Protein AF-A0A933CS11-F1 (afdb_monomer_lite)

Sequence (70 aa):
MKVYKGIVKGNTVILEEKLDLPDECPALVEIKPLDEARDEEIARHQIKLLHKAPRVGKLLYKKREDLYER

pLDDT: mean 70.25, std 8.16, range [52.28, 82.75]

Secondary structure (DSSP, 8-state):
-----EEEETTEEEESS-----TT---------S-HHHHHHHHHHHHHHHHT-TTS-----SSSGGGT--

Foldseek 3Di:
DDDWDFDDDPPDTGTPDDDPDDPPDDDDDDDDDPDPVVVVVVVVVVVVVVVVCPPDDDPQDDDPVSVVPD

Structure (mmCIF, N/CA/C/O backbone):
data_AF-A0A933CS11-F1
#
_entry.id   AF-A0A933CS11-F1
#
loop_
_atom_site.group_PDB
_atom_site.id
_atom_site.type_symbol
_atom_site.label_atom_id
_atom_site.label_alt_id
_atom_site.label_comp_id
_atom_site.label_asym_id
_atom_site.label_entity_id
_atom_site.label_seq_id
_atom_site.pdbx_PDB_ins_code
_atom_site.Cartn_x
_atom_site.Cartn_y
_atom_site.Cartn_z
_atom_site.occupancy
_atom_site.B_iso_or_equiv
_atom_site.auth_seq_id
_atom_site.auth_comp_id
_atom_site.auth_asym_id
_atom_site.auth_atom_id
_atom_site.pdbx_PDB_model_num
ATOM 1 N N . MET A 1 1 ? 16.118 -2.503 -0.095 1.00 62.94 1 MET A N 1
ATOM 2 C CA . MET A 1 1 ? 14.953 -2.504 -1.009 1.00 62.94 1 MET A CA 1
ATOM 3 C C . MET A 1 1 ? 14.732 -1.073 -1.465 1.00 62.94 1 MET A C 1
ATOM 5 O O . MET A 1 1 ? 14.678 -0.203 -0.605 1.00 62.94 1 MET A O 1
ATOM 9 N N . LYS A 1 2 ? 14.700 -0.806 -2.775 1.00 69.62 2 LYS A N 1
ATOM 10 C CA . LYS A 1 2 ? 14.464 0.543 -3.310 1.00 69.62 2 LYS A CA 1
ATOM 11 C C . LYS A 1 2 ? 12.962 0.695 -3.551 1.00 69.62 2 LYS A C 1
ATOM 13 O O . LYS A 1 2 ? 12.366 -0.164 -4.192 1.00 69.62 2 LYS A O 1
ATOM 18 N N . VAL A 1 3 ? 12.355 1.716 -2.954 1.00 72.75 3 VAL A N 1
ATOM 19 C CA . VAL A 1 3 ? 10.921 1.999 -3.092 1.00 72.75 3 VAL A CA 1
ATOM 20 C C . VAL A 1 3 ? 10.766 3.043 -4.180 1.00 72.75 3 VAL A C 1
ATOM 22 O O . VAL A 1 3 ? 11.432 4.074 -4.129 1.00 72.75 3 VAL A O 1
ATOM 25 N N . TYR A 1 4 ? 9.892 2.774 -5.141 1.00 78.12 4 TYR A N 1
ATOM 26 C CA . TYR A 1 4 ? 9.586 3.702 -6.219 1.00 78.12 4 TYR A CA 1
ATOM 27 C C . TYR A 1 4 ? 8.212 4.307 -5.989 1.00 78.12 4 TYR A C 1
ATOM 29 O O . TYR A 1 4 ? 7.269 3.604 -5.619 1.00 78.12 4 TYR A O 1
ATOM 37 N N . LYS A 1 5 ? 8.115 5.620 -6.182 1.00 79.75 5 LYS A N 1
ATOM 38 C CA . LYS A 1 5 ? 6.865 6.363 -6.058 1.00 79.75 5 LYS A CA 1
ATOM 39 C C . LYS A 1 5 ? 6.275 6.614 -7.436 1.00 79.75 5 LYS A C 1
ATOM 41 O O . LYS A 1 5 ? 6.991 6.762 -8.428 1.00 79.75 5 LYS A O 1
ATOM 46 N N . GLY A 1 6 ? 4.952 6.612 -7.491 1.00 81.75 6 GLY A N 1
ATOM 47 C CA . GLY A 1 6 ? 4.220 6.794 -8.726 1.00 81.75 6 GLY A CA 1
ATOM 48 C C . GLY A 1 6 ? 2.739 7.016 -8.492 1.00 81.75 6 GLY A C 1
ATOM 49 O O . GLY A 1 6 ? 2.218 6.810 -7.395 1.00 81.75 6 GLY A O 1
ATOM 50 N N . ILE A 1 7 ? 2.065 7.428 -9.556 1.00 78.12 7 ILE A N 1
ATOM 51 C CA . ILE A 1 7 ? 0.632 7.692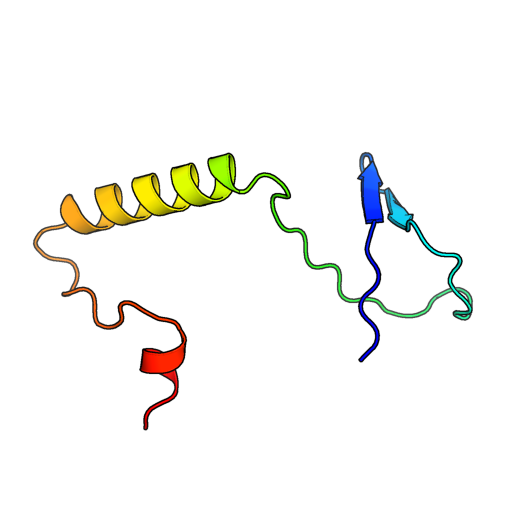 -9.575 1.00 78.12 7 ILE A CA 1
ATOM 52 C C . ILE A 1 7 ? -0.053 6.557 -10.329 1.00 78.12 7 ILE A C 1
ATOM 54 O O . ILE A 1 7 ? 0.288 6.250 -11.474 1.00 78.12 7 ILE A O 1
ATOM 58 N N . VAL A 1 8 ? -1.054 5.951 -9.697 1.00 75.56 8 VAL A N 1
ATOM 59 C CA . VAL A 1 8 ? -1.925 4.965 -10.341 1.00 75.56 8 VAL A CA 1
ATOM 60 C C . VAL A 1 8 ? -2.896 5.701 -11.270 1.00 75.56 8 VAL A C 1
ATOM 62 O O . VAL A 1 8 ? -3.698 6.517 -10.815 1.00 75.56 8 VAL A O 1
ATOM 65 N N . LYS A 1 9 ? -2.845 5.417 -12.576 1.00 76.06 9 LYS A N 1
ATOM 66 C CA . LYS A 1 9 ? -3.834 5.868 -13.569 1.00 76.06 9 LYS A CA 1
ATOM 67 C C . LYS A 1 9 ? -4.530 4.654 -14.180 1.00 76.06 9 LYS A C 1
ATOM 69 O O . LYS A 1 9 ? -4.008 4.017 -15.092 1.00 76.06 9 LYS A O 1
ATOM 74 N N . GLY A 1 10 ? -5.721 4.331 -13.676 1.00 79.50 10 GLY A N 1
ATOM 75 C CA . GLY A 1 10 ? -6.457 3.138 -14.100 1.00 79.50 10 GLY A CA 1
ATOM 76 C C . GLY A 1 10 ? -5.722 1.864 -13.679 1.00 79.50 10 GLY A C 1
ATOM 77 O O . GLY A 1 10 ? -5.545 1.638 -12.487 1.00 79.50 10 GLY A O 1
ATOM 78 N N . ASN A 1 11 ? -5.281 1.060 -14.653 1.00 79.81 11 ASN A N 1
ATOM 79 C CA . ASN A 1 11 ? -4.518 -0.173 -14.413 1.00 79.81 11 ASN A CA 1
ATOM 80 C C . ASN A 1 11 ? -2.993 0.002 -14.580 1.00 79.81 11 ASN A C 1
ATOM 82 O O . ASN A 1 11 ? -2.251 -0.976 -14.565 1.00 79.81 11 ASN A O 1
ATOM 86 N N . THR A 1 12 ? -2.517 1.236 -14.768 1.00 79.81 12 THR A N 1
ATOM 87 C CA . THR A 1 12 ? -1.098 1.528 -15.008 1.00 79.81 12 THR A CA 1
ATOM 88 C C . THR A 1 12 ? -0.524 2.354 -13.862 1.00 79.81 12 THR A C 1
ATOM 90 O O . THR A 1 12 ? -1.101 3.371 -13.474 1.00 79.81 12 THR A O 1
ATOM 93 N N . VAL A 1 13 ? 0.635 1.951 -13.336 1.00 80.75 13 VAL A N 1
ATOM 94 C CA . VAL A 1 13 ? 1.409 2.743 -12.368 1.00 80.75 13 VAL A CA 1
ATOM 95 C C . VAL A 1 13 ? 2.427 3.582 -13.134 1.00 80.75 13 VAL A C 1
ATOM 97 O O . VAL A 1 13 ? 3.322 3.039 -13.775 1.00 80.75 13 VAL A O 1
ATOM 100 N N . ILE A 1 14 ? 2.288 4.907 -13.086 1.00 82.00 14 ILE A N 1
ATOM 101 C CA . ILE A 1 14 ? 3.244 5.839 -13.692 1.00 82.00 14 ILE A CA 1
ATOM 102 C C . ILE A 1 14 ? 4.234 6.253 -12.614 1.00 82.00 14 ILE A C 1
ATOM 104 O O . ILE A 1 14 ? 3.867 6.973 -11.687 1.00 82.00 14 ILE A O 1
ATOM 108 N N . LEU A 1 15 ? 5.473 5.788 -12.727 1.00 82.75 15 LEU A N 1
ATOM 109 C CA . LEU A 1 15 ? 6.534 6.113 -11.780 1.00 82.75 15 LEU A CA 1
ATOM 110 C C . LEU A 1 15 ? 7.109 7.501 -12.062 1.00 82.75 15 LEU A C 1
ATOM 112 O O . LEU A 1 15 ? 7.214 7.913 -13.216 1.00 82.75 15 LEU A O 1
ATOM 116 N N . GLU A 1 16 ? 7.471 8.218 -11.001 1.00 80.31 16 GLU A N 1
ATOM 117 C CA . GLU A 1 16 ? 8.066 9.558 -11.104 1.00 80.31 16 GLU A CA 1
ATOM 118 C C . GLU A 1 16 ? 9.525 9.502 -11.580 1.00 80.31 16 GLU A C 1
ATOM 120 O O . GLU A 1 16 ? 10.017 10.428 -12.223 1.00 80.31 16 GLU A O 1
ATOM 125 N N . GLU A 1 17 ? 10.211 8.394 -11.297 1.00 78.44 17 GLU A N 1
ATOM 126 C CA . GLU A 1 17 ? 11.609 8.170 -11.654 1.00 78.44 17 GLU A CA 1
ATOM 127 C C . GLU A 1 17 ? 11.741 7.113 -12.754 1.00 78.44 17 GLU A C 1
ATOM 129 O O . GLU A 1 17 ? 10.991 6.134 -12.809 1.00 78.44 17 GLU A O 1
ATOM 134 N N . LYS A 1 18 ? 12.749 7.283 -13.617 1.00 76.38 18 LYS A N 1
ATOM 135 C CA . LYS A 1 18 ? 13.082 6.295 -14.644 1.00 76.38 18 LYS A CA 1
ATOM 136 C C . LYS A 1 18 ? 13.672 5.053 -13.972 1.00 76.38 18 LYS A C 1
ATOM 138 O O . LYS A 1 18 ? 14.718 5.128 -13.328 1.00 76.38 18 LYS A O 1
ATOM 143 N N . LEU A 1 19 ? 12.989 3.920 -14.114 1.00 74.75 19 LEU A N 1
ATOM 144 C CA . LEU A 1 19 ? 13.493 2.632 -13.655 1.00 74.75 19 LEU A CA 1
ATOM 145 C 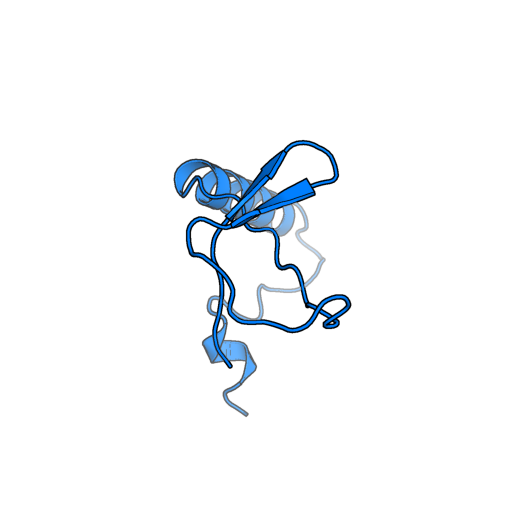C . LEU A 1 19 ? 14.598 2.126 -14.578 1.00 74.75 19 LEU A C 1
ATOM 147 O O . LEU A 1 19 ? 14.449 2.142 -15.796 1.00 74.75 19 LEU A O 1
ATOM 151 N N . ASP A 1 20 ? 15.661 1.617 -13.966 1.00 74.00 20 ASP A N 1
ATOM 152 C CA . ASP A 1 20 ? 16.690 0.806 -14.617 1.00 74.00 20 ASP A CA 1
ATOM 153 C C . ASP A 1 20 ? 16.458 -0.659 -14.207 1.00 74.00 20 ASP A C 1
ATOM 155 O O . ASP A 1 20 ? 17.213 -1.253 -13.438 1.00 74.00 20 ASP A O 1
ATOM 159 N N . LEU A 1 21 ? 15.281 -1.182 -14.567 1.00 74.25 21 LEU A N 1
ATOM 160 C CA . LEU A 1 21 ? 14.875 -2.558 -14.287 1.00 74.25 21 LEU A CA 1
ATOM 161 C C . LEU A 1 21 ? 14.652 -3.294 -15.611 1.00 74.25 21 LEU A C 1
ATOM 163 O O . LEU A 1 21 ? 14.179 -2.674 -16.564 1.00 74.25 21 LEU A O 1
ATOM 167 N N . PRO A 1 22 ? 14.973 -4.598 -15.673 1.00 76.88 22 PRO A N 1
ATOM 168 C CA . PRO A 1 22 ? 14.684 -5.409 -16.846 1.00 76.88 22 PRO A CA 1
ATOM 169 C C . PRO A 1 22 ? 13.173 -5.493 -17.087 1.00 76.88 22 PRO A C 1
ATOM 171 O O . PRO A 1 22 ? 12.380 -5.466 -16.136 1.00 76.88 22 PRO A O 1
ATOM 174 N N . ASP A 1 23 ? 12.793 -5.626 -18.358 1.00 69.75 23 ASP A N 1
ATOM 175 C CA . ASP A 1 23 ? 11.417 -5.922 -18.745 1.00 69.75 23 ASP A CA 1
ATOM 176 C C . ASP A 1 23 ? 10.965 -7.206 -18.015 1.00 69.75 23 ASP A C 1
ATOM 178 O O . ASP A 1 23 ? 11.696 -8.193 -17.984 1.00 69.75 23 ASP A O 1
ATOM 182 N N . GLU A 1 24 ? 9.786 -7.170 -17.378 1.00 74.94 24 GLU A N 1
ATOM 183 C CA . GLU A 1 24 ? 9.169 -8.276 -16.605 1.00 74.94 24 GLU A CA 1
ATOM 184 C C . GLU A 1 24 ? 9.660 -8.508 -15.158 1.00 74.94 24 GLU A C 1
ATOM 186 O O . GLU A 1 24 ? 9.441 -9.573 -14.574 1.00 74.94 24 GLU A O 1
ATOM 191 N N . CYS A 1 25 ? 10.250 -7.501 -14.508 1.00 74.50 25 CYS A N 1
ATOM 192 C CA . CYS A 1 25 ? 10.591 -7.603 -13.085 1.00 74.50 25 CYS A CA 1
ATOM 193 C C . CYS A 1 25 ? 9.332 -7.709 -12.182 1.00 74.50 25 CYS A C 1
ATOM 195 O O . CYS A 1 25 ? 8.487 -6.805 -12.206 1.00 74.50 25 CYS A O 1
ATOM 197 N N . PRO A 1 26 ? 9.190 -8.759 -11.343 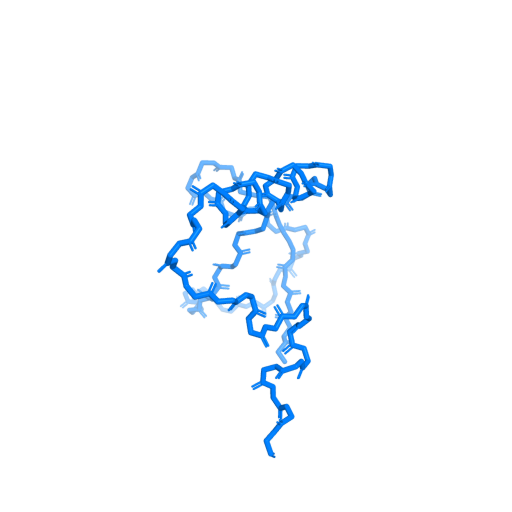1.00 75.62 26 PRO A N 1
ATOM 198 C CA . PRO A 1 26 ? 8.079 -8.858 -10.402 1.00 75.62 26 PRO A CA 1
ATOM 199 C C . PRO A 1 26 ? 8.176 -7.756 -9.338 1.00 75.62 26 PRO A C 1
ATOM 201 O O . PRO A 1 26 ? 9.183 -7.627 -8.641 1.00 75.62 26 PRO A O 1
ATOM 204 N N . ALA A 1 27 ? 7.105 -6.974 -9.191 1.00 74.75 27 ALA A N 1
ATOM 205 C CA . ALA A 1 27 ? 7.046 -5.840 -8.275 1.00 74.75 27 ALA A CA 1
ATOM 206 C C . ALA A 1 27 ? 5.884 -5.965 -7.281 1.00 74.75 27 ALA A C 1
ATOM 208 O O . ALA A 1 27 ? 4.775 -6.369 -7.631 1.00 74.75 27 ALA A O 1
ATOM 209 N N . LEU A 1 28 ? 6.140 -5.568 -6.034 1.00 77.88 28 LEU A N 1
ATOM 210 C CA . LEU A 1 28 ? 5.110 -5.392 -5.015 1.00 77.88 28 LEU A CA 1
ATOM 211 C C . LEU A 1 28 ? 4.596 -3.949 -5.078 1.00 77.88 28 LEU A C 1
ATOM 213 O O . LEU A 1 28 ? 5.370 -3.012 -4.888 1.00 77.88 28 LEU A O 1
ATOM 217 N N . VAL A 1 29 ? 3.298 -3.776 -5.327 1.00 77.94 29 VAL A N 1
ATOM 218 C CA . VAL A 1 29 ? 2.656 -2.456 -5.391 1.00 77.94 29 VAL A CA 1
ATOM 219 C C . VAL A 1 29 ? 1.898 -2.202 -4.093 1.00 77.94 29 VAL A C 1
ATOM 221 O O . VAL A 1 29 ? 0.915 -2.877 -3.799 1.00 77.94 29 VAL A O 1
ATOM 224 N N . GLU A 1 30 ? 2.348 -1.219 -3.315 1.00 75.44 30 GLU A N 1
ATOM 225 C CA . GLU A 1 30 ? 1.644 -0.757 -2.117 1.00 75.44 30 GLU A CA 1
ATOM 226 C C . GLU A 1 30 ? 0.898 0.543 -2.444 1.00 75.44 30 GLU A C 1
ATOM 228 O O . GLU A 1 30 ? 1.508 1.583 -2.686 1.00 75.44 30 GLU A O 1
ATOM 233 N N . ILE A 1 31 ? -0.435 0.481 -2.479 1.00 74.75 31 ILE A N 1
ATOM 234 C CA . ILE A 1 31 ? -1.285 1.649 -2.731 1.00 74.75 31 ILE A CA 1
ATOM 235 C C . ILE A 1 31 ? -1.618 2.287 -1.386 1.00 74.75 31 ILE A C 1
ATOM 237 O O . ILE A 1 31 ? -2.334 1.695 -0.578 1.00 74.75 31 ILE A O 1
ATOM 241 N N . LYS A 1 32 ? -1.115 3.502 -1.159 1.00 69.56 32 LYS A N 1
ATOM 242 C CA . LYS A 1 32 ? -1.469 4.317 0.009 1.00 69.56 32 LYS A CA 1
ATOM 243 C C . LYS A 1 32 ? -2.275 5.538 -0.421 1.00 69.56 32 LYS A C 1
ATOM 245 O O . LYS A 1 32 ? -1.936 6.141 -1.443 1.00 69.56 32 LYS A O 1
ATOM 250 N N . PRO A 1 33 ? -3.322 5.921 0.327 1.00 65.06 33 PRO A N 1
ATOM 251 C CA . PRO A 1 33 ? -3.939 7.226 0.145 1.00 65.06 33 PRO A CA 1
ATOM 252 C C . PRO A 1 33 ? -2.876 8.305 0.405 1.00 65.06 33 PRO A C 1
ATOM 254 O O . PRO A 1 33 ? -2.202 8.282 1.428 1.00 65.06 33 PRO A O 1
ATOM 257 N N . LEU A 1 34 ? -2.682 9.212 -0.556 1.00 64.50 34 LEU A N 1
ATOM 258 C CA . LEU A 1 34 ? -1.652 10.260 -0.475 1.00 64.50 34 LEU A CA 1
ATOM 259 C C . LEU A 1 34 ? -2.063 11.429 0.435 1.00 64.50 34 LEU A C 1
ATOM 261 O O . LEU A 1 34 ? -1.244 12.276 0.770 1.00 64.50 34 LEU A O 1
ATOM 265 N N . ASP A 1 35 ? -3.3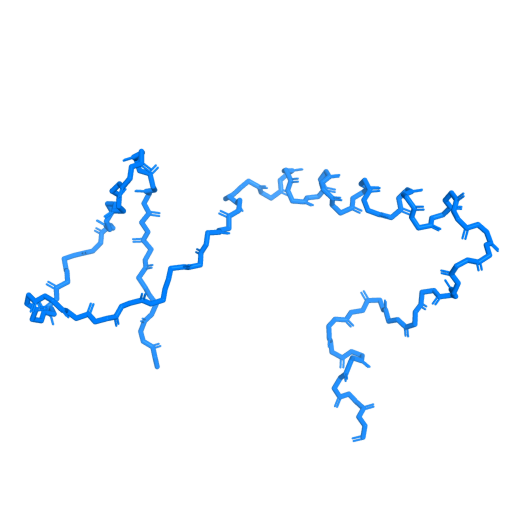48 11.499 0.768 1.00 70.00 35 ASP A N 1
ATOM 266 C CA . ASP A 1 35 ? -3.955 12.613 1.478 1.00 70.00 35 ASP A CA 1
ATOM 267 C C . ASP A 1 35 ? -4.004 12.296 2.977 1.00 70.00 35 ASP A C 1
ATOM 269 O O . ASP A 1 35 ? -4.818 11.483 3.423 1.00 70.00 35 ASP A O 1
ATOM 273 N N . GLU A 1 36 ? -3.118 12.933 3.746 1.00 65.56 36 GLU A N 1
ATOM 274 C CA . GLU A 1 36 ? -3.057 12.809 5.209 1.00 65.56 36 GLU A CA 1
ATOM 275 C C . GLU A 1 36 ? -4.404 13.137 5.870 1.00 65.56 36 GLU A C 1
ATOM 277 O O . GLU A 1 36 ? -4.777 12.496 6.852 1.00 65.56 36 GLU A O 1
ATOM 282 N N . ALA A 1 37 ? -5.191 14.066 5.309 1.00 68.00 37 ALA A N 1
ATOM 283 C CA . ALA A 1 37 ? -6.509 14.397 5.845 1.00 68.00 37 ALA A CA 1
ATOM 284 C C . ALA A 1 37 ? -7.506 13.250 5.632 1.00 68.00 37 ALA A C 1
ATOM 286 O O . ALA A 1 37 ? -8.372 13.000 6.475 1.00 68.00 37 ALA A O 1
ATOM 287 N N . ARG A 1 38 ? -7.365 12.509 4.528 1.00 65.31 38 ARG A N 1
ATOM 288 C CA . ARG A 1 38 ? -8.176 11.318 4.253 1.00 65.31 38 ARG A CA 1
ATOM 289 C C . ARG A 1 38 ? -7.759 10.131 5.115 1.00 65.31 38 ARG A C 1
ATOM 291 O O . ARG A 1 38 ? -8.624 9.366 5.537 1.00 65.31 38 ARG A O 1
ATOM 298 N N . ASP A 1 39 ? -6.473 10.008 5.421 1.00 67.25 39 ASP A N 1
ATOM 299 C CA . ASP A 1 39 ? -5.958 8.988 6.338 1.00 67.25 39 ASP A CA 1
ATOM 300 C C . ASP A 1 39 ? -6.412 9.259 7.784 1.00 67.25 39 ASP A C 1
ATOM 302 O O . ASP A 1 39 ? -6.899 8.358 8.473 1.00 67.25 39 ASP A O 1
ATOM 306 N N . GLU A 1 40 ? -6.402 10.526 8.216 1.00 71.25 40 GLU A N 1
ATOM 307 C CA . GLU A 1 40 ? -7.012 10.942 9.481 1.00 71.25 40 GLU A CA 1
ATOM 308 C C . GLU A 1 40 ? -8.521 10.666 9.525 1.00 71.25 40 GLU A C 1
ATOM 310 O O . GLU A 1 40 ? -9.046 10.246 10.561 1.00 71.25 40 GLU A O 1
ATOM 315 N N . GLU A 1 41 ? -9.244 10.895 8.426 1.00 74.50 41 GLU A N 1
ATOM 316 C CA . GLU A 1 41 ? -10.679 10.609 8.345 1.00 74.50 41 GLU A CA 1
ATOM 317 C C . GLU A 1 41 ? -10.960 9.107 8.491 1.00 74.50 41 GLU A C 1
ATOM 319 O O . GLU A 1 41 ? -11.835 8.712 9.274 1.00 74.50 41 GLU A O 1
ATOM 324 N N . ILE A 1 42 ? -10.178 8.264 7.807 1.00 71.31 42 ILE A N 1
ATOM 325 C CA . ILE A 1 42 ? -10.242 6.802 7.923 1.00 71.31 42 ILE A CA 1
ATOM 326 C C . ILE A 1 42 ? -9.939 6.372 9.363 1.00 71.31 42 ILE A C 1
ATOM 328 O O . ILE A 1 42 ? -10.712 5.605 9.944 1.00 71.31 42 ILE A O 1
ATOM 332 N N . ALA A 1 43 ? -8.881 6.906 9.978 1.00 74.75 43 ALA A N 1
ATOM 333 C CA . ALA A 1 43 ? -8.516 6.598 11.359 1.00 74.75 43 ALA A CA 1
ATOM 334 C C . ALA A 1 43 ? -9.629 6.991 12.347 1.00 74.75 43 ALA A C 1
ATOM 336 O O . ALA A 1 43 ? -10.034 6.191 13.196 1.00 74.75 43 ALA A O 1
ATOM 337 N N . ARG A 1 44 ? -10.206 8.194 12.205 1.00 80.12 44 ARG A N 1
ATOM 338 C CA . ARG A 1 44 ? -11.346 8.646 13.025 1.00 80.12 44 ARG A CA 1
ATOM 339 C C . ARG A 1 44 ? -12.568 7.748 12.839 1.00 80.12 44 ARG A C 1
ATOM 341 O O . ARG A 1 44 ? -13.273 7.474 13.813 1.00 80.12 44 ARG A O 1
ATOM 348 N N . HIS A 1 45 ? -12.834 7.283 11.619 1.00 76.44 45 HIS A N 1
ATOM 349 C CA . HIS A 1 45 ? -13.922 6.345 11.345 1.00 76.44 45 HIS A CA 1
ATOM 350 C C . HIS A 1 45 ? -13.679 5.007 12.059 1.00 76.44 45 HIS A C 1
ATOM 352 O O . HIS A 1 45 ? -14.551 4.532 12.789 1.00 76.44 45 HIS A O 1
ATOM 358 N N . GLN A 1 46 ? -12.484 4.432 11.929 1.00 76.06 46 GLN A N 1
ATOM 359 C CA . GLN A 1 46 ? -12.124 3.170 12.578 1.00 76.06 46 GLN A CA 1
ATOM 360 C C . GLN A 1 46 ? -12.233 3.257 14.107 1.00 76.06 46 GLN A C 1
ATOM 362 O O . GLN A 1 46 ? -12.845 2.390 14.730 1.00 76.06 46 GLN A O 1
ATOM 367 N N . ILE A 1 47 ? -11.755 4.349 14.712 1.00 75.81 47 ILE A N 1
ATOM 368 C CA . ILE A 1 47 ? -11.896 4.607 16.154 1.00 75.81 47 ILE A CA 1
ATOM 369 C C . ILE A 1 47 ? -13.376 4.669 16.562 1.00 75.81 47 ILE A C 1
ATOM 371 O O . ILE A 1 47 ? -13.775 4.057 17.555 1.00 75.81 47 ILE A O 1
ATOM 375 N N . LYS A 1 48 ? -14.228 5.353 15.785 1.00 76.88 48 LYS A N 1
ATOM 376 C CA . LYS A 1 48 ? -15.677 5.403 16.052 1.00 76.88 48 LYS A CA 1
ATOM 377 C C . LYS A 1 48 ? -16.333 4.023 15.989 1.00 76.88 48 LYS A C 1
ATOM 379 O O . LYS A 1 48 ? -17.218 3.749 16.798 1.00 76.88 48 LYS A O 1
ATOM 384 N N . LEU A 1 49 ? -15.930 3.165 15.052 1.00 69.94 49 LEU A N 1
ATOM 385 C CA . LEU A 1 49 ? -16.445 1.794 14.955 1.00 69.94 49 LEU A CA 1
ATOM 386 C C . LEU A 1 49 ? -16.043 0.960 16.174 1.00 69.94 49 LEU A C 1
ATOM 388 O O . LEU A 1 49 ? -16.888 0.269 16.738 1.00 69.94 49 LEU A O 1
ATOM 392 N N . LEU A 1 50 ? -14.796 1.096 16.628 1.00 65.19 50 LEU A N 1
ATOM 393 C CA . LEU A 1 50 ? -14.295 0.415 17.823 1.00 65.19 50 LEU A CA 1
ATOM 394 C C . LEU A 1 50 ? -15.042 0.859 19.090 1.00 65.19 50 LEU A C 1
ATOM 396 O O . LEU A 1 50 ? -15.451 0.023 19.890 1.00 65.19 50 LEU A O 1
ATOM 400 N N . HIS A 1 51 ? -15.321 2.157 19.247 1.00 64.94 51 HIS A N 1
ATOM 401 C CA . HIS A 1 51 ? -16.109 2.660 20.381 1.00 64.94 51 HIS A CA 1
ATOM 402 C C . HIS A 1 51 ? -17.584 2.224 20.358 1.00 64.94 51 HIS A C 1
ATOM 404 O O . HIS A 1 51 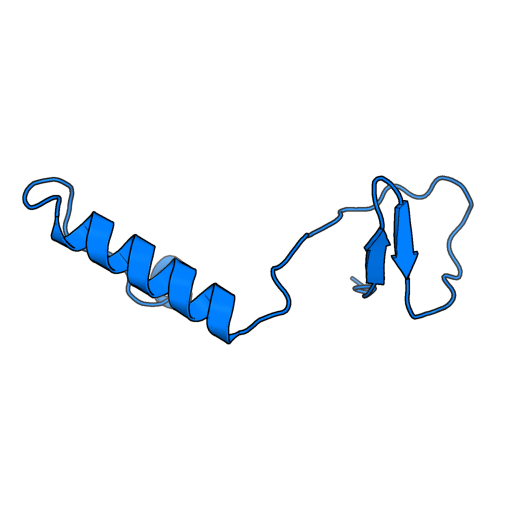? -18.188 2.068 21.419 1.00 64.94 51 HIS A O 1
ATOM 410 N N . LYS A 1 52 ? -18.175 2.010 19.174 1.00 64.62 52 LYS A N 1
ATOM 411 C CA . LYS A 1 52 ? -19.564 1.534 19.025 1.00 64.62 52 LYS A CA 1
ATOM 412 C C . LYS A 1 52 ? -19.749 0.052 19.358 1.00 64.62 52 LYS A C 1
ATOM 414 O O . LYS A 1 52 ? -20.889 -0.399 19.442 1.00 64.62 52 LYS A O 1
ATOM 419 N N . ALA A 1 53 ? -18.666 -0.692 19.563 1.00 57.72 53 ALA A N 1
ATOM 420 C CA . ALA A 1 53 ? -18.681 -2.116 19.855 1.00 57.72 53 ALA A CA 1
ATOM 421 C C . ALA A 1 53 ? -18.288 -2.381 21.327 1.00 57.72 53 ALA A C 1
ATOM 423 O O . ALA A 1 53 ? -17.205 -2.899 21.594 1.00 57.72 53 ALA A O 1
ATOM 424 N N . PRO A 1 54 ? -19.154 -2.081 22.320 1.00 52.28 54 PRO A N 1
ATOM 425 C CA . PRO A 1 54 ? -18.816 -2.150 23.749 1.00 52.28 54 PRO A CA 1
ATOM 426 C C . PRO A 1 54 ? -18.472 -3.560 24.274 1.00 52.28 54 PRO A C 1
ATOM 428 O O . PRO A 1 54 ? -18.159 -3.712 25.452 1.00 52.28 54 PRO A O 1
ATOM 431 N N . ARG A 1 55 ? -18.526 -4.604 23.434 1.00 55.06 55 ARG A N 1
ATOM 432 C CA . ARG A 1 55 ? -18.226 -6.001 23.798 1.00 55.06 55 ARG A CA 1
ATOM 433 C C . ARG A 1 55 ? -17.189 -6.686 22.904 1.00 55.06 55 ARG A C 1
ATOM 435 O O . ARG A 1 55 ? -17.030 -7.897 23.008 1.00 55.06 55 ARG A O 1
ATOM 442 N N . VAL A 1 56 ? -16.476 -5.953 22.050 1.00 53.34 56 VAL A N 1
ATOM 443 C CA . VAL A 1 56 ? -15.523 -6.557 21.102 1.00 53.34 56 VAL A CA 1
ATOM 444 C C . VAL A 1 56 ? -14.101 -6.116 21.432 1.00 53.34 56 VAL A C 1
ATOM 446 O O . VAL A 1 56 ? -13.463 -5.433 20.650 1.00 53.34 56 VAL A O 1
ATOM 449 N N . GLY A 1 57 ? -13.622 -6.505 22.618 1.00 55.31 57 GLY A N 1
ATOM 450 C CA . GLY A 1 57 ? -12.213 -6.391 23.005 1.00 55.31 57 GLY A CA 1
ATOM 451 C C . GLY A 1 57 ? -11.716 -4.959 23.237 1.00 55.31 57 GLY A C 1
ATOM 452 O O . GLY A 1 57 ? -11.932 -4.041 22.456 1.00 55.31 57 GLY A O 1
ATOM 453 N N . LYS A 1 58 ? -11.017 -4.747 24.352 1.00 58.41 58 LYS A N 1
ATOM 454 C CA . LYS A 1 58 ? -10.318 -3.481 24.600 1.00 58.41 58 LYS A CA 1
ATOM 455 C C . LYS A 1 58 ? -9.264 -3.266 23.508 1.00 58.41 58 LYS A C 1
ATOM 457 O O . LYS A 1 58 ? -8.653 -4.230 23.060 1.00 58.41 58 LYS A O 1
ATOM 462 N N . LEU A 1 59 ? -9.041 -2.012 23.118 1.00 58.09 59 LEU A N 1
ATOM 463 C CA . LEU A 1 59 ? -7.942 -1.609 22.238 1.00 58.09 59 LEU A CA 1
ATOM 464 C C . LEU A 1 59 ? -6.624 -2.087 22.875 1.00 58.09 59 LEU A C 1
ATOM 466 O O . LEU A 1 59 ? -6.219 -1.547 23.904 1.00 58.09 59 LEU A O 1
ATOM 470 N N . LEU A 1 60 ? -6.019 -3.151 22.341 1.00 60.00 60 LEU A N 1
ATOM 471 C CA . LEU A 1 60 ? -4.843 -3.780 22.961 1.00 60.00 60 LEU A CA 1
ATOM 472 C C . LEU A 1 60 ? -3.543 -3.022 22.664 1.00 60.00 60 LEU A C 1
ATOM 474 O O . LEU A 1 60 ? -2.579 -3.180 23.399 1.00 60.00 60 LEU A O 1
ATOM 478 N N . TYR A 1 61 ? -3.530 -2.189 21.625 1.00 61.97 61 TYR A N 1
ATOM 479 C CA . TYR A 1 61 ? -2.370 -1.412 21.20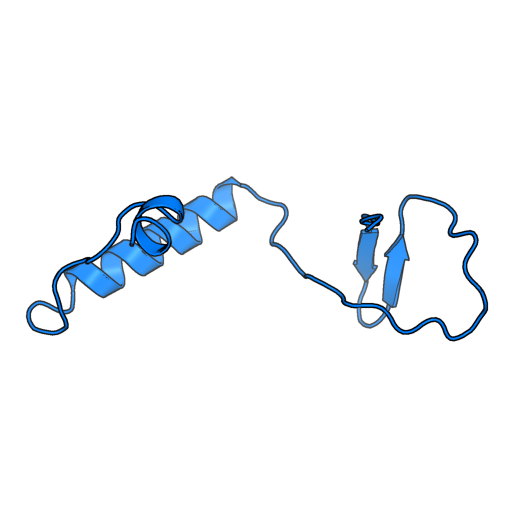1 1.00 61.97 61 TYR A CA 1
ATOM 480 C C . TYR A 1 61 ? -2.825 -0.073 20.621 1.00 61.97 61 TYR A C 1
ATOM 482 O O . TYR A 1 61 ? -3.853 0.004 19.943 1.00 61.97 61 TYR A O 1
ATOM 490 N N . LYS A 1 62 ? -2.082 0.994 20.920 1.00 62.66 62 LYS A N 1
ATOM 491 C CA . LYS A 1 62 ? -2.334 2.352 20.408 1.00 62.66 62 LYS A CA 1
ATOM 492 C C . LYS A 1 62 ? -1.346 2.728 19.311 1.00 62.66 62 LYS A C 1
ATOM 494 O O . LYS A 1 62 ? -1.669 3.571 18.478 1.00 62.66 62 LYS A O 1
ATOM 499 N N . LYS A 1 63 ? -0.164 2.115 19.308 1.00 64.75 63 LYS A N 1
ATOM 500 C CA . LYS A 1 63 ? 0.879 2.306 18.303 1.00 64.75 63 LYS A CA 1
ATOM 501 C C . LYS A 1 63 ? 1.331 0.965 17.747 1.00 64.75 63 LYS A C 1
ATOM 503 O O . LYS A 1 63 ? 1.158 -0.078 18.367 1.00 64.75 63 LYS A O 1
ATOM 508 N N . ARG A 1 64 ? 1.906 0.994 16.543 1.00 64.69 64 ARG A N 1
ATOM 509 C CA . ARG A 1 64 ? 2.429 -0.207 15.877 1.00 64.69 64 ARG A CA 1
ATOM 510 C C . ARG A 1 64 ? 3.628 -0.800 16.624 1.00 64.69 64 ARG A C 1
ATOM 512 O O . ARG A 1 64 ? 3.820 -2.008 16.560 1.00 64.69 64 ARG A O 1
ATOM 519 N N . GLU A 1 65 ? 4.393 0.032 17.330 1.00 70.25 65 GLU A N 1
ATOM 520 C CA . GLU A 1 65 ? 5.509 -0.396 18.185 1.00 70.25 65 GLU A CA 1
ATOM 521 C C . GLU A 1 65 ? 5.048 -1.325 19.320 1.00 70.25 65 GLU A C 1
ATOM 523 O O . GLU A 1 65 ? 5.696 -2.341 19.560 1.00 70.25 65 GLU A O 1
ATOM 528 N N . ASP A 1 66 ? 3.875 -1.058 19.910 1.00 63.72 66 ASP A N 1
ATOM 529 C CA . ASP A 1 66 ? 3.279 -1.868 20.986 1.00 63.72 66 ASP A CA 1
ATOM 530 C C . ASP A 1 66 ? 3.042 -3.338 20.566 1.00 63.72 66 ASP A C 1
ATOM 532 O O . ASP A 1 66 ? 2.861 -4.217 21.405 1.00 63.72 66 ASP A O 1
ATOM 536 N N . LEU A 1 67 ? 2.999 -3.624 19.257 1.00 59.06 67 LEU A N 1
ATOM 537 C CA . LEU A 1 67 ? 2.785 -4.972 18.722 1.00 59.06 67 LEU A CA 1
ATOM 538 C C . LEU A 1 67 ? 4.057 -5.842 18.752 1.00 59.06 67 LEU A C 1
ATOM 540 O O . LEU A 1 67 ? 3.955 -7.067 18.663 1.00 59.06 67 LEU A O 1
ATOM 544 N N . TYR A 1 68 ? 5.237 -5.217 18.820 1.00 62.72 68 TYR A N 1
ATOM 545 C CA . TYR A 1 68 ? 6.545 -5.871 18.689 1.00 62.72 68 TYR A CA 1
ATOM 546 C C . TYR A 1 68 ? 7.367 -5.867 19.986 1.00 62.72 68 TYR A C 1
ATOM 548 O O . TYR A 1 68 ? 8.403 -6.526 20.031 1.00 62.72 68 TYR A O 1
ATOM 556 N N . GLU A 1 69 ? 6.907 -5.186 21.041 1.00 57.25 69 GLU A N 1
ATOM 557 C CA . GLU A 1 69 ? 7.432 -5.340 22.404 1.00 57.25 69 GLU A CA 1
ATOM 558 C C . GLU A 1 69 ? 6.955 -6.682 22.996 1.00 57.25 69 GLU A C 1
ATOM 560 O O . GLU A 1 69 ? 5.978 -6.753 23.744 1.00 57.25 69 GLU A O 1
ATOM 565 N N . ARG A 1 70 ? 7.613 -7.779 22.612 1.00 53.62 70 ARG A N 1
ATOM 566 C CA . ARG A 1 70 ? 7.528 -9.079 23.293 1.00 53.62 70 ARG A CA 1
ATOM 567 C C . ARG A 1 70 ? 8.884 -9.485 23.834 1.00 53.62 70 ARG A C 1
ATOM 569 O O . ARG A 1 70 ? 9.871 -9.337 23.083 1.00 53.62 70 ARG A O 1
#

Radius of gyration: 18.23 Å; chains: 1; bounding box: 36×24×43 Å